Protein AF-A0A3M1ZNZ4-F1 (afdb_monomer_lite)

Structure (mmCIF, N/CA/C/O backbone):
data_AF-A0A3M1ZNZ4-F1
#
_entry.id   AF-A0A3M1ZNZ4-F1
#
loop_
_atom_site.group_PDB
_atom_site.id
_atom_site.type_symbol
_atom_site.label_atom_id
_atom_site.label_alt_id
_atom_site.label_comp_id
_atom_site.label_asym_id
_atom_site.label_entity_id
_atom_site.label_seq_id
_atom_site.pdbx_PDB_ins_code
_atom_site.Cartn_x
_atom_site.Cartn_y
_atom_site.Cartn_z
_atom_site.occupancy
_atom_site.B_iso_or_equiv
_atom_site.auth_seq_id
_atom_site.auth_comp_id
_atom_site.auth_asym_id
_atom_site.auth_atom_id
_atom_site.pdbx_PDB_model_num
ATOM 1 N N . MET A 1 1 ? 21.267 10.474 -3.748 1.00 43.75 1 MET A N 1
ATOM 2 C CA . MET A 1 1 ? 20.510 9.502 -2.929 1.00 43.75 1 MET A CA 1
ATOM 3 C C . MET A 1 1 ? 19.039 9.862 -3.047 1.00 43.75 1 MET A C 1
ATOM 5 O O . MET A 1 1 ? 18.705 10.995 -2.742 1.00 43.75 1 MET A O 1
ATOM 9 N N . SER A 1 2 ? 18.195 8.979 -3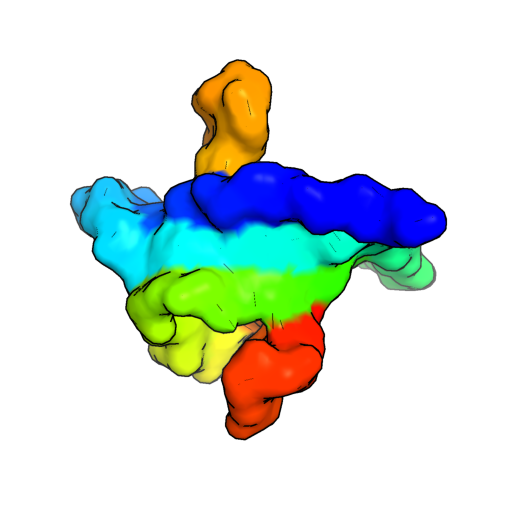.592 1.00 49.84 2 SER A N 1
ATOM 10 C CA . SER A 1 2 ? 16.749 9.242 -3.678 1.00 49.84 2 SER A CA 1
ATOM 11 C C . SER A 1 2 ? 16.187 9.221 -2.254 1.00 49.84 2 SER A C 1
ATOM 13 O O . SER A 1 2 ? 16.385 8.244 -1.533 1.00 49.84 2 SER A O 1
ATOM 15 N N . GLU A 1 3 ? 15.596 10.329 -1.817 1.00 54.66 3 GLU A N 1
ATOM 16 C CA . GLU A 1 3 ? 15.096 10.507 -0.456 1.00 54.66 3 GLU A CA 1
ATOM 17 C C . GLU A 1 3 ? 13.910 9.552 -0.241 1.00 54.66 3 GLU A C 1
ATOM 19 O O . GLU A 1 3 ? 12.831 9.731 -0.811 1.00 54.66 3 GLU A O 1
ATOM 24 N N . LYS A 1 4 ? 14.127 8.468 0.514 1.00 64.00 4 LYS A N 1
ATOM 25 C CA . LYS A 1 4 ? 13.052 7.537 0.873 1.00 64.00 4 LYS A CA 1
ATOM 26 C C . LYS A 1 4 ? 12.074 8.288 1.769 1.00 64.00 4 LYS A C 1
ATOM 28 O O . LYS A 1 4 ? 12.463 8.809 2.812 1.00 64.00 4 LYS A O 1
ATOM 33 N N . THR A 1 5 ? 10.804 8.343 1.370 1.00 75.88 5 THR A N 1
ATOM 34 C CA . THR A 1 5 ? 9.770 8.905 2.252 1.00 75.88 5 THR A CA 1
ATOM 35 C C . THR A 1 5 ? 9.702 8.110 3.558 1.00 75.88 5 THR A C 1
ATOM 37 O O . THR A 1 5 ? 9.926 6.895 3.538 1.00 75.88 5 THR A O 1
ATOM 40 N N . PRO A 1 6 ? 9.379 8.757 4.695 1.00 86.75 6 PRO A N 1
ATOM 41 C CA . PRO A 1 6 ? 9.141 8.035 5.940 1.00 86.75 6 PRO A CA 1
ATOM 42 C C . PRO A 1 6 ? 8.028 6.987 5.746 1.00 86.75 6 PRO A C 1
ATOM 44 O O . PRO A 1 6 ? 7.141 7.206 4.915 1.00 86.75 6 PRO A O 1
ATOM 47 N N . PRO A 1 7 ? 8.036 5.866 6.499 1.00 93.50 7 PRO A N 1
ATOM 48 C CA . PRO A 1 7 ? 7.031 4.818 6.353 1.00 93.50 7 PRO A CA 1
ATOM 49 C C . PRO A 1 7 ? 5.601 5.350 6.498 1.00 93.50 7 PRO A C 1
ATOM 51 O O . PRO A 1 7 ? 5.192 5.824 7.561 1.00 93.50 7 PRO A O 1
ATOM 54 N N . LEU A 1 8 ? 4.838 5.229 5.419 1.00 95.31 8 LEU A N 1
ATOM 55 C CA . LEU A 1 8 ? 3.456 5.658 5.294 1.00 95.31 8 LEU A CA 1
ATOM 56 C C . LEU A 1 8 ? 2.517 4.519 5.698 1.00 95.31 8 LEU A C 1
ATOM 58 O O . LEU A 1 8 ? 2.705 3.384 5.247 1.00 95.31 8 LEU A O 1
ATOM 62 N N . PRO A 1 9 ? 1.503 4.786 6.531 1.00 97.38 9 PRO A N 1
ATOM 63 C CA . PRO A 1 9 ? 0.523 3.778 6.883 1.00 97.38 9 PRO A CA 1
ATOM 64 C C . PRO A 1 9 ? -0.465 3.550 5.732 1.00 97.38 9 PRO A C 1
ATOM 66 O O . PRO A 1 9 ? -0.888 4.483 5.039 1.00 97.38 9 PRO A O 1
ATOM 69 N N . VAL A 1 10 ? -0.831 2.283 5.558 1.00 97.75 10 VAL A N 1
ATOM 70 C CA . VAL A 1 10 ? -1.806 1.805 4.579 1.00 97.75 10 VAL A CA 1
ATOM 71 C C . VAL A 1 10 ? -2.967 1.171 5.328 1.00 97.75 10 VAL A C 1
ATOM 73 O O . VAL A 1 10 ? -2.767 0.360 6.238 1.00 97.75 10 VAL A O 1
ATOM 76 N N . TYR A 1 11 ? -4.180 1.541 4.938 1.00 98.19 11 TYR A N 1
ATOM 77 C CA . TYR A 1 11 ? -5.412 1.124 5.587 1.00 98.19 11 TYR A CA 1
ATOM 78 C C . TYR A 1 11 ? -6.328 0.401 4.615 1.00 98.19 11 TYR A C 1
ATOM 80 O O . TYR A 1 11 ? -6.431 0.759 3.438 1.00 98.19 11 TYR A O 1
ATOM 88 N N . ASP A 1 12 ? -7.052 -0.572 5.149 1.00 97.88 12 ASP A N 1
ATOM 89 C CA . ASP A 1 12 ? -8.203 -1.134 4.466 1.00 97.88 12 ASP A CA 1
ATOM 90 C C . ASP A 1 12 ? -9.278 -0.052 4.274 1.00 97.88 12 ASP A C 1
ATOM 92 O O . ASP A 1 12 ? -9.604 0.708 5.194 1.00 97.88 12 ASP A O 1
ATOM 96 N N . LYS A 1 13 ? -9.839 0.022 3.064 1.00 95.44 13 LYS A N 1
ATOM 97 C CA . LYS A 1 13 ? -10.798 1.070 2.693 1.00 95.44 13 LYS A CA 1
ATOM 98 C C . LYS A 1 13 ? -12.103 0.976 3.489 1.00 95.44 13 LYS A C 1
ATOM 100 O O . LYS A 1 13 ? -12.718 2.009 3.754 1.00 95.44 13 LYS A O 1
ATOM 105 N N . GLN A 1 14 ? -12.547 -0.234 3.829 1.00 94.69 14 GLN A N 1
ATOM 106 C CA . GLN A 1 14 ? -13.866 -0.469 4.422 1.00 94.69 14 GLN A CA 1
ATOM 107 C C . GLN A 1 14 ? -13.824 -0.358 5.947 1.00 94.69 14 GLN A C 1
ATOM 109 O O . GLN A 1 14 ? -14.565 0.413 6.551 1.00 94.69 14 GLN A O 1
ATOM 114 N N . THR A 1 15 ? -12.919 -1.106 6.563 1.00 96.50 15 THR A N 1
ATOM 115 C CA . THR A 1 15 ? -12.771 -1.247 8.013 1.00 96.50 15 THR A CA 1
ATOM 116 C C . THR A 1 15 ? -11.927 -0.141 8.636 1.00 96.50 15 THR A C 1
ATOM 118 O O . THR A 1 15 ? -11.950 0.025 9.853 1.00 96.50 15 THR A O 1
ATOM 121 N N . ARG A 1 16 ? -11.161 0.610 7.827 1.00 94.06 16 ARG A N 1
ATOM 122 C CA . ARG A 1 16 ? -10.180 1.612 8.285 1.00 94.06 16 ARG A CA 1
ATOM 123 C C . ARG A 1 16 ? -9.110 1.040 9.221 1.00 94.06 16 ARG A C 1
ATOM 125 O O . ARG A 1 16 ? -8.428 1.794 9.914 1.00 94.06 16 ARG A O 1
ATOM 132 N N . LYS A 1 17 ? -8.934 -0.282 9.245 1.00 96.94 17 LYS A N 1
ATOM 133 C CA . LYS A 1 17 ? -7.856 -0.936 9.986 1.00 96.94 17 LYS A CA 1
ATOM 134 C C . LYS A 1 17 ? -6.539 -0.734 9.238 1.00 96.94 17 LYS A C 1
ATOM 136 O O . LYS A 1 17 ? -6.505 -0.822 8.014 1.00 96.94 17 LYS A O 1
ATOM 141 N N . MET A 1 18 ? -5.454 -0.473 9.966 1.00 97.56 18 MET A N 1
ATOM 142 C CA . MET A 1 18 ? -4.114 -0.457 9.374 1.00 97.56 18 MET A CA 1
ATOM 143 C C . MET A 1 18 ? -3.719 -1.883 8.977 1.00 97.56 18 MET A C 1
ATOM 145 O O . MET A 1 18 ? -3.836 -2.804 9.786 1.00 97.56 18 MET A O 1
ATOM 149 N N . ILE A 1 19 ? -3.260 -2.050 7.740 1.00 97.81 19 ILE A N 1
ATOM 150 C CA . ILE A 1 19 ? -2.948 -3.358 7.139 1.00 97.81 19 ILE A CA 1
ATOM 151 C C . ILE A 1 19 ? -1.481 -3.490 6.747 1.00 97.81 19 ILE A C 1
ATOM 153 O O . ILE A 1 19 ? -0.947 -4.594 6.751 1.00 97.81 19 ILE A O 1
ATOM 157 N N . ALA A 1 20 ? -0.822 -2.368 6.452 1.00 97.50 20 ALA A N 1
ATOM 158 C CA . ALA A 1 20 ? 0.587 -2.346 6.107 1.00 97.50 20 ALA A CA 1
ATOM 159 C C . ALA A 1 20 ? 1.224 -0.982 6.395 1.00 97.50 20 ALA A C 1
ATOM 161 O O . ALA A 1 20 ? 0.542 0.023 6.624 1.00 97.50 20 ALA A O 1
ATOM 162 N N . ARG A 1 21 ? 2.555 -0.946 6.344 1.00 97.00 21 ARG A N 1
ATOM 163 C CA . ARG A 1 21 ? 3.353 0.281 6.248 1.00 97.00 21 ARG A CA 1
ATOM 164 C C . ARG A 1 21 ? 4.277 0.157 5.049 1.00 97.00 21 ARG A C 1
ATOM 166 O O . ARG A 1 21 ? 4.914 -0.881 4.881 1.00 97.00 21 ARG A O 1
ATOM 173 N N . ILE A 1 22 ? 4.360 1.203 4.234 1.00 95.38 22 ILE A N 1
ATOM 174 C CA . ILE A 1 22 ? 5.190 1.216 3.024 1.00 95.38 22 ILE A CA 1
ATOM 175 C C . ILE A 1 22 ? 6.063 2.465 2.967 1.00 95.38 22 ILE A C 1
ATOM 177 O O . ILE A 1 22 ? 5.670 3.515 3.463 1.00 95.38 22 ILE A O 1
ATOM 181 N N . THR A 1 23 ? 7.222 2.392 2.325 1.00 93.81 23 THR A N 1
ATOM 182 C CA . THR A 1 23 ? 7.976 3.593 1.921 1.00 93.81 23 THR A CA 1
ATOM 183 C C . THR A 1 23 ? 7.817 3.795 0.425 1.00 93.81 23 THR A C 1
ATOM 185 O O . THR A 1 23 ? 7.913 2.830 -0.328 1.00 93.81 23 THR A O 1
ATOM 188 N N . LEU A 1 24 ? 7.550 5.026 -0.021 1.00 92.06 24 LEU A N 1
ATOM 189 C CA . LEU A 1 24 ? 7.518 5.329 -1.452 1.00 92.06 24 LEU A CA 1
ATOM 190 C C . LEU A 1 24 ? 8.905 5.746 -1.924 1.00 92.06 24 LEU A C 1
ATOM 192 O O . LEU A 1 24 ? 9.566 6.575 -1.285 1.00 92.06 24 LEU A O 1
ATOM 196 N N . ASN A 1 25 ? 9.289 5.227 -3.084 1.00 85.88 25 ASN A N 1
ATOM 197 C CA . ASN A 1 25 ? 10.489 5.652 -3.788 1.00 85.88 25 ASN A CA 1
ATOM 198 C C . ASN A 1 25 ? 10.175 6.831 -4.724 1.00 85.88 25 ASN A C 1
ATOM 200 O O . ASN A 1 25 ? 9.060 6.996 -5.233 1.00 85.88 25 ASN A O 1
ATOM 204 N N . GLY A 1 26 ? 11.172 7.696 -4.905 1.00 66.31 26 GLY A N 1
ATOM 205 C CA . GLY A 1 26 ? 11.007 9.046 -5.430 1.00 66.31 26 GLY A CA 1
ATOM 206 C C . GLY A 1 26 ? 10.941 9.168 -6.948 1.00 66.31 26 GLY A C 1
ATOM 207 O O . GLY A 1 26 ? 11.707 9.955 -7.476 1.00 66.31 26 GLY A O 1
ATOM 208 N N . TYR A 1 27 ? 10.037 8.468 -7.645 1.00 65.94 27 TYR A N 1
ATOM 209 C CA . TYR A 1 27 ? 9.669 8.820 -9.029 1.00 65.94 27 TYR A CA 1
ATOM 210 C C . TYR A 1 27 ? 8.198 8.490 -9.323 1.00 65.94 27 TYR A C 1
ATOM 212 O O . TYR A 1 27 ? 7.732 7.379 -9.078 1.00 65.94 27 TYR A O 1
ATOM 220 N N . ASN A 1 28 ? 7.461 9.469 -9.859 1.00 74.19 28 ASN A N 1
ATOM 221 C CA . ASN A 1 28 ? 6.163 9.228 -10.490 1.00 74.19 28 ASN A CA 1
ATOM 222 C C . ASN A 1 28 ? 6.411 8.595 -11.856 1.00 74.19 28 ASN A C 1
ATOM 224 O O . ASN A 1 28 ? 7.048 9.216 -12.704 1.00 74.19 28 ASN A O 1
ATOM 228 N N . ILE A 1 29 ? 5.863 7.409 -12.086 1.00 75.12 29 ILE A N 1
ATOM 229 C CA . ILE A 1 29 ? 5.801 6.809 -13.413 1.00 75.12 29 ILE A CA 1
ATOM 230 C C . ILE A 1 29 ? 4.488 7.298 -14.039 1.00 75.12 29 ILE A C 1
ATOM 232 O O . ILE A 1 29 ? 3.414 6.917 -13.553 1.00 75.12 29 ILE A O 1
ATOM 236 N N . PRO A 1 30 ? 4.525 8.186 -15.051 1.00 68.94 30 PRO A N 1
ATOM 237 C CA . PRO A 1 30 ? 3.314 8.582 -15.751 1.00 68.94 30 PRO A CA 1
ATOM 238 C C . PRO A 1 30 ? 2.716 7.348 -16.426 1.00 68.94 30 PRO A C 1
ATOM 240 O O . PRO A 1 30 ? 3.413 6.593 -17.103 1.00 68.94 30 PRO A O 1
ATOM 243 N N . SER A 1 31 ? 1.420 7.124 -16.227 1.00 63.53 31 SER A N 1
ATOM 244 C CA . SER A 1 31 ? 0.718 6.111 -17.001 1.00 63.53 31 SER A CA 1
ATOM 245 C C . SER A 1 31 ? 0.678 6.550 -18.466 1.00 63.53 31 SER A C 1
ATOM 247 O O . SER A 1 31 ? 0.124 7.599 -18.783 1.00 63.53 31 SER A O 1
ATOM 249 N N . GLY A 1 32 ? 1.224 5.731 -19.368 1.00 56.22 32 GLY A N 1
ATOM 250 C CA . GLY A 1 32 ? 1.117 5.942 -20.816 1.00 56.22 32 GLY A CA 1
ATOM 251 C C . GLY A 1 32 ? -0.283 5.676 -21.391 1.00 56.22 32 GLY A C 1
ATOM 252 O O . GLY A 1 32 ? -0.500 5.898 -22.577 1.00 56.22 32 GLY A O 1
ATOM 253 N N . ALA A 1 33 ? -1.232 5.198 -20.579 1.00 61.41 33 ALA A N 1
ATOM 254 C CA . ALA A 1 33 ? -2.605 4.913 -20.988 1.00 61.41 33 ALA A CA 1
ATOM 255 C C . ALA A 1 33 ? -3.580 5.966 -20.438 1.00 61.41 33 ALA A C 1
ATOM 257 O O . ALA A 1 33 ? -3.553 6.284 -19.244 1.00 61.41 33 ALA A O 1
ATOM 258 N N . ALA A 1 34 ? -4.471 6.464 -21.302 1.00 56.62 34 ALA A N 1
ATOM 259 C CA . ALA A 1 34 ? -5.553 7.363 -20.914 1.00 56.62 34 ALA A CA 1
ATOM 260 C C . ALA A 1 34 ? -6.429 6.715 -19.823 1.00 56.62 34 ALA A C 1
ATOM 262 O O . ALA A 1 34 ? -6.850 5.568 -19.957 1.00 56.62 34 ALA A O 1
ATOM 263 N N . GLY A 1 35 ? -6.687 7.450 -18.737 1.00 60.12 35 GLY A N 1
ATOM 264 C CA . GLY A 1 35 ? -7.560 7.008 -17.640 1.00 60.12 35 GLY A CA 1
ATOM 265 C C . GLY A 1 35 ? -6.885 6.232 -16.502 1.00 60.12 35 GLY A C 1
ATOM 266 O O . GLY A 1 35 ? -7.576 5.823 -15.574 1.00 60.12 35 GLY A O 1
ATOM 267 N N . ARG A 1 36 ? -5.561 6.046 -16.526 1.00 66.69 36 ARG A N 1
ATOM 268 C CA . ARG A 1 36 ? -4.801 5.465 -15.405 1.00 66.69 36 ARG A CA 1
ATOM 269 C C . ARG A 1 36 ? -4.007 6.544 -14.673 1.00 66.69 36 ARG A C 1
ATOM 271 O O . ARG A 1 36 ? -3.425 7.425 -15.309 1.00 66.69 36 ARG A O 1
ATOM 278 N N . GLY A 1 37 ? -4.003 6.497 -13.344 1.00 72.94 37 GLY A N 1
ATOM 279 C CA . GLY A 1 37 ? -3.285 7.483 -12.542 1.00 72.94 37 GLY A CA 1
ATOM 280 C C . GLY A 1 37 ? -1.781 7.219 -12.480 1.00 72.94 37 GLY A C 1
ATOM 281 O O . GLY A 1 37 ? -1.261 6.248 -13.027 1.00 72.94 37 GLY A O 1
ATOM 282 N N . ALA A 1 38 ? -1.051 8.130 -11.836 1.00 86.38 38 ALA A N 1
ATOM 283 C CA . ALA A 1 38 ? 0.394 7.987 -11.675 1.00 86.38 38 ALA A CA 1
ATOM 284 C C . ALA A 1 38 ? 0.722 6.717 -10.876 1.00 86.38 38 ALA A C 1
ATOM 286 O O . ALA A 1 38 ? 0.036 6.405 -9.902 1.00 86.38 38 ALA A O 1
ATOM 287 N N . MET A 1 39 ? 1.790 6.013 -11.251 1.00 90.25 39 MET A N 1
ATOM 288 C CA . MET A 1 39 ? 2.314 4.886 -10.478 1.00 90.25 39 MET A CA 1
ATOM 289 C C . MET A 1 39 ? 3.554 5.299 -9.683 1.00 90.25 39 MET A C 1
ATOM 291 O O . MET A 1 39 ? 4.291 6.203 -10.083 1.00 90.25 39 MET A O 1
ATOM 295 N N . ARG A 1 40 ? 3.797 4.632 -8.555 1.00 91.06 40 ARG A N 1
ATOM 296 C CA . ARG A 1 40 ? 5.030 4.766 -7.766 1.00 91.06 40 ARG A CA 1
ATOM 297 C C . ARG A 1 40 ? 5.488 3.411 -7.273 1.00 91.06 40 ARG A C 1
ATOM 299 O O . ARG A 1 40 ? 4.660 2.575 -6.914 1.00 91.06 40 ARG A O 1
ATOM 306 N N . SER A 1 41 ? 6.80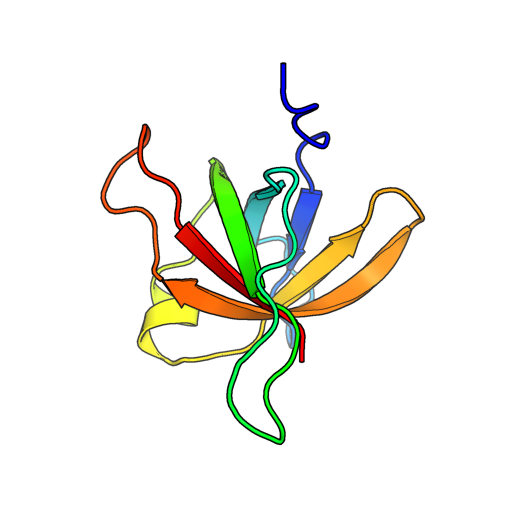0 3.225 -7.200 1.00 92.12 41 SER A N 1
ATOM 307 C CA . SER A 1 41 ? 7.355 2.071 -6.509 1.00 92.12 41 SER A CA 1
ATOM 308 C C . SER A 1 41 ? 7.350 2.266 -4.998 1.00 92.12 41 SER A C 1
ATOM 310 O O . SER A 1 41 ? 7.414 3.393 -4.491 1.00 92.12 41 SER A O 1
ATOM 312 N N . PHE A 1 42 ? 7.248 1.154 -4.279 1.00 93.50 42 PHE A N 1
ATOM 313 C CA . PHE A 1 42 ? 7.258 1.138 -2.824 1.00 93.50 42 PHE A CA 1
ATOM 314 C C . PHE A 1 42 ? 8.029 -0.061 -2.278 1.00 93.50 42 PHE A C 1
ATOM 316 O O . PHE A 1 42 ? 8.119 -1.087 -2.947 1.00 93.50 42 PHE A O 1
ATOM 323 N N . HIS A 1 43 ? 8.518 0.047 -1.045 1.00 94.00 43 HIS A N 1
ATOM 324 C CA . HIS A 1 43 ? 8.946 -1.111 -0.255 1.00 94.00 43 HIS A CA 1
ATOM 325 C C . HIS A 1 43 ? 7.951 -1.375 0.866 1.00 94.00 43 HIS A C 1
ATOM 327 O O . HIS A 1 43 ? 7.481 -0.431 1.515 1.00 94.00 43 HIS A O 1
ATOM 333 N N . LEU A 1 44 ? 7.639 -2.649 1.094 1.00 94.56 44 LEU A N 1
ATOM 334 C CA . LEU A 1 44 ? 6.816 -3.082 2.214 1.00 94.56 44 LEU A CA 1
ATOM 335 C C . LEU A 1 44 ? 7.679 -3.103 3.479 1.00 94.56 44 LEU A C 1
ATOM 337 O O . LEU A 1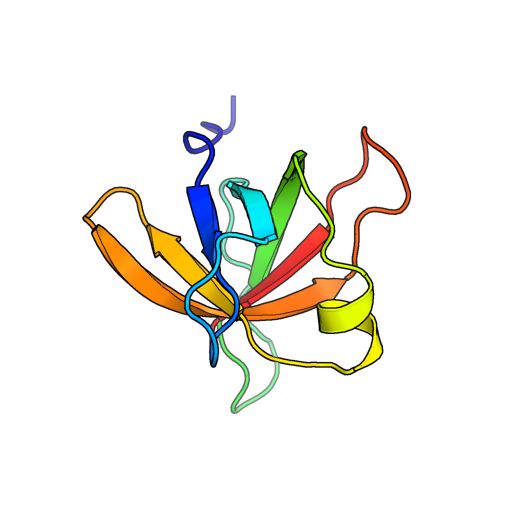 44 ? 8.680 -3.800 3.538 1.00 94.56 44 LEU A O 1
ATOM 341 N N . VAL A 1 45 ? 7.309 -2.299 4.474 1.00 94.81 45 VAL A N 1
ATOM 342 C CA . VAL A 1 45 ? 8.032 -2.203 5.754 1.00 94.81 45 VAL A CA 1
ATOM 343 C C . VAL A 1 45 ? 7.445 -3.163 6.781 1.00 94.81 45 VAL A C 1
ATOM 345 O O . VAL A 1 45 ? 8.167 -3.723 7.595 1.00 94.81 45 VAL A O 1
ATOM 348 N N . ALA A 1 46 ? 6.120 -3.298 6.791 1.00 95.25 46 ALA A N 1
ATOM 349 C CA . ALA A 1 46 ? 5.404 -4.174 7.707 1.00 95.25 46 ALA A CA 1
ATOM 350 C C . ALA A 1 46 ? 4.004 -4.480 7.170 1.00 95.25 46 ALA A C 1
ATOM 352 O O . ALA A 1 46 ? 3.429 -3.664 6.443 1.00 95.25 46 ALA A O 1
ATOM 353 N N . GLY A 1 47 ? 3.430 -5.591 7.627 1.00 95.62 47 GLY A N 1
ATOM 354 C CA . GLY A 1 47 ? 2.079 -6.025 7.278 1.00 95.62 47 GLY A CA 1
ATOM 355 C C . GLY A 1 47 ? 2.030 -6.834 5.987 1.00 95.62 47 GLY A C 1
ATOM 356 O O . GLY A 1 47 ? 3.047 -7.357 5.544 1.00 95.62 47 GLY A O 1
ATOM 357 N N . ASP A 1 48 ? 0.838 -6.944 5.408 1.00 95.19 48 ASP A N 1
ATOM 358 C CA . ASP A 1 48 ? 0.594 -7.764 4.223 1.00 95.19 48 ASP A CA 1
ATOM 359 C C . ASP A 1 48 ? -0.390 -7.069 3.273 1.00 95.19 48 ASP A C 1
ATOM 361 O O . ASP A 1 48 ? -1.407 -6.502 3.684 1.00 95.19 48 ASP A O 1
ATOM 365 N N . LEU A 1 49 ? -0.059 -7.110 1.985 1.00 96.81 49 LEU A N 1
ATOM 366 C CA . LEU A 1 49 ? -0.844 -6.544 0.893 1.00 96.81 49 LEU A CA 1
ATOM 367 C C . LEU A 1 49 ? -1.310 -7.606 -0.113 1.00 96.81 49 LEU A C 1
ATOM 369 O O . LEU A 1 49 ? -1.966 -7.245 -1.093 1.00 96.81 49 LEU A O 1
ATOM 373 N N . TRP A 1 50 ? -1.013 -8.891 0.115 1.00 95.94 50 TRP A N 1
ATOM 374 C CA . TRP A 1 50 ? -1.274 -9.983 -0.823 1.00 95.94 50 TRP A CA 1
ATOM 375 C C . TRP A 1 50 ? -2.730 -10.037 -1.257 1.00 95.94 50 TRP A C 1
ATOM 377 O O . TRP A 1 50 ? -3.011 -9.981 -2.449 1.00 95.94 50 TRP A O 1
ATOM 387 N N . ASN A 1 51 ? -3.667 -10.056 -0.307 1.00 96.75 51 ASN A N 1
ATOM 388 C CA . ASN A 1 51 ? -5.094 -10.110 -0.628 1.00 96.75 51 ASN A CA 1
ATOM 389 C C . ASN A 1 51 ? -5.553 -8.883 -1.434 1.00 96.75 51 ASN A C 1
ATOM 391 O O . ASN A 1 51 ? -6.336 -9.015 -2.371 1.00 96.75 51 ASN A O 1
ATOM 395 N N . TYR A 1 52 ? -5.028 -7.697 -1.126 1.00 97.06 52 TYR A N 1
ATOM 396 C CA . TYR A 1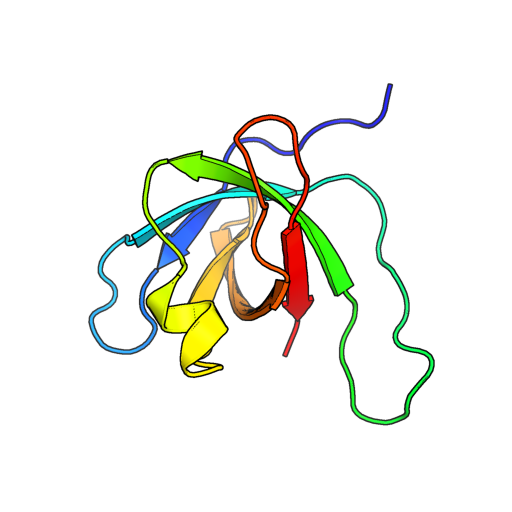 52 ? -5.396 -6.460 -1.819 1.00 97.06 52 TYR A CA 1
ATOM 397 C C . TYR A 1 52 ? -4.868 -6.430 -3.253 1.00 97.06 52 TYR A C 1
ATOM 399 O O . TYR A 1 52 ? -5.578 -6.013 -4.166 1.00 97.06 52 TYR A O 1
ATOM 407 N N . TRP A 1 53 ? -3.651 -6.926 -3.469 1.00 97.12 53 TRP A N 1
ATOM 408 C CA . TRP A 1 53 ? -3.098 -7.127 -4.804 1.00 97.12 53 TRP A CA 1
ATOM 409 C C . TRP A 1 53 ? -3.851 -8.226 -5.570 1.00 97.12 53 TRP A C 1
ATOM 411 O O . TRP A 1 53 ? -4.301 -7.993 -6.692 1.00 97.12 53 TRP A O 1
ATOM 421 N N . HIS A 1 54 ? -4.057 -9.391 -4.954 1.00 96.88 54 HIS A N 1
ATOM 422 C CA . HIS A 1 54 ? -4.683 -10.558 -5.575 1.00 96.88 54 HIS A CA 1
ATOM 423 C C . HIS A 1 54 ? -6.116 -10.269 -6.039 1.00 96.88 54 HIS A C 1
ATOM 425 O O . HIS A 1 54 ? -6.471 -10.557 -7.180 1.00 96.88 54 HIS A O 1
ATOM 431 N N . TYR A 1 55 ? -6.920 -9.621 -5.192 1.00 96.69 55 TYR A N 1
ATOM 432 C CA . TYR A 1 55 ? -8.302 -9.253 -5.511 1.00 96.69 55 TYR A CA 1
ATOM 433 C C . TYR A 1 55 ? -8.438 -7.861 -6.143 1.00 96.69 55 TYR A C 1
ATOM 435 O O . TYR A 1 55 ? -9.558 -7.381 -6.322 1.00 96.69 55 TYR A O 1
ATOM 443 N N . GLN A 1 56 ? -7.322 -7.194 -6.467 1.00 94.38 56 GLN A N 1
ATOM 444 C CA . GLN A 1 56 ? -7.296 -5.841 -7.042 1.00 94.38 56 GLN A CA 1
ATOM 445 C C . GLN A 1 56 ? -8.114 -4.822 -6.224 1.00 94.38 56 GLN A C 1
ATOM 447 O O . GLN A 1 56 ? -8.706 -3.884 -6.767 1.00 94.38 56 GLN A O 1
ATOM 452 N N . GLN A 1 57 ? -8.148 -5.004 -4.902 1.00 96.06 57 GLN A N 1
ATOM 453 C CA . GLN A 1 57 ? -8.901 -4.159 -3.987 1.00 96.06 57 GLN A CA 1
ATOM 454 C C . GLN A 1 57 ? -8.113 -2.882 -3.672 1.00 96.06 57 GLN A C 1
ATOM 456 O O . GLN A 1 57 ? -6.932 -2.948 -3.319 1.00 96.06 57 GLN A O 1
ATOM 461 N N . PRO A 1 58 ? -8.745 -1.701 -3.777 1.00 96.75 58 PRO A N 1
ATOM 462 C CA . PRO A 1 58 ? -8.077 -0.456 -3.454 1.00 96.75 58 PRO A CA 1
ATOM 463 C C . PRO A 1 58 ? -7.895 -0.301 -1.942 1.00 96.75 58 PRO A C 1
ATOM 465 O O . PRO A 1 58 ? -8.777 -0.638 -1.150 1.00 96.75 58 PRO A O 1
ATOM 468 N N . VAL A 1 59 ? -6.774 0.299 -1.562 1.00 97.88 59 VAL A N 1
ATOM 469 C CA . VAL A 1 59 ? -6.396 0.614 -0.181 1.00 97.88 59 VAL A CA 1
ATOM 470 C C . VAL A 1 59 ? -6.242 2.122 -0.012 1.00 97.88 59 VAL A C 1
ATOM 472 O O . VAL A 1 59 ? -6.131 2.873 -0.986 1.00 97.88 59 VAL A O 1
ATOM 475 N N . VAL A 1 60 ? -6.251 2.585 1.233 1.00 98.00 60 VAL A N 1
ATOM 476 C CA . VAL A 1 60 ? -6.063 3.998 1.565 1.00 98.00 60 VAL A CA 1
ATOM 477 C C . VAL A 1 60 ? -4.634 4.219 2.039 1.00 98.00 60 VAL A C 1
ATOM 479 O O . VAL A 1 60 ? -4.204 3.641 3.033 1.00 98.00 60 VAL A O 1
ATOM 482 N N . LEU A 1 61 ? -3.908 5.083 1.339 1.00 96.50 61 LEU A N 1
ATOM 483 C CA . LEU A 1 61 ? -2.571 5.532 1.702 1.00 96.50 61 LEU A CA 1
ATOM 484 C C . LEU A 1 61 ? -2.643 6.897 2.391 1.00 96.50 61 LEU A C 1
ATOM 486 O O . LEU A 1 61 ? -3.207 7.841 1.829 1.00 96.50 61 LEU A O 1
ATOM 490 N N . THR A 1 62 ? -2.022 7.030 3.560 1.00 95.75 62 THR A N 1
ATOM 491 C CA . THR A 1 62 ? -1.874 8.331 4.231 1.00 95.75 62 THR A CA 1
ATOM 492 C C . THR A 1 62 ? -0.530 8.951 3.880 1.00 95.75 62 THR A C 1
ATOM 494 O O . THR A 1 62 ? 0.523 8.396 4.187 1.00 95.75 62 THR A O 1
ATOM 497 N N . LEU A 1 63 ? -0.555 10.114 3.237 1.00 90.44 63 LEU A N 1
ATOM 498 C CA . LEU A 1 63 ? 0.644 10.868 2.879 1.00 90.44 63 LEU A CA 1
ATOM 499 C C . LEU A 1 63 ? 1.204 11.644 4.088 1.00 90.44 63 LEU A C 1
ATOM 501 O O . LEU A 1 63 ? 0.453 11.937 5.020 1.00 90.44 63 LEU A O 1
ATOM 505 N N . PRO A 1 64 ? 2.486 12.069 4.065 1.00 87.19 64 PRO A N 1
ATOM 506 C CA . PRO A 1 64 ? 3.096 12.826 5.168 1.00 87.19 64 PRO A CA 1
ATOM 507 C C . PRO A 1 64 ? 2.356 14.114 5.553 1.00 87.19 64 PRO A C 1
ATOM 509 O O . PRO A 1 64 ? 2.422 14.551 6.693 1.00 87.19 64 PRO A O 1
ATOM 512 N N . ASN A 1 65 ? 1.627 14.717 4.611 1.00 87.62 65 ASN A N 1
ATOM 513 C CA . ASN A 1 65 ? 0.816 15.916 4.838 1.00 87.62 65 ASN A CA 1
ATOM 514 C C . ASN A 1 65 ? -0.580 15.619 5.426 1.00 87.62 65 ASN A C 1
ATOM 516 O O . ASN A 1 65 ? -1.452 16.484 5.385 1.00 87.62 65 ASN A O 1
ATOM 520 N N . GLY A 1 66 ? -0.827 14.391 5.890 1.00 88.94 66 GLY A N 1
ATOM 521 C CA . GLY A 1 66 ? -2.105 13.955 6.458 1.00 88.94 66 GLY A CA 1
ATOM 522 C C . GLY A 1 66 ? -3.212 13.697 5.432 1.00 88.94 66 GLY A C 1
ATOM 523 O O . GLY A 1 66 ? -4.311 13.302 5.815 1.00 88.94 66 GLY A O 1
ATOM 524 N N . LYS A 1 67 ? -2.960 13.894 4.129 1.00 91.50 67 LYS A N 1
ATOM 525 C CA . LYS A 1 67 ? -3.956 13.605 3.090 1.00 91.50 67 LYS A CA 1
ATOM 526 C C . LYS A 1 67 ? -4.067 12.106 2.845 1.00 91.50 67 LYS A C 1
ATOM 528 O O . LYS A 1 67 ? -3.060 11.409 2.727 1.00 91.50 67 LYS A O 1
ATOM 533 N N . TYR A 1 68 ? -5.297 11.646 2.653 1.00 94.38 68 TYR A N 1
ATOM 534 C CA . TYR A 1 68 ? -5.587 10.290 2.208 1.00 94.38 68 TYR A CA 1
ATOM 535 C C . TYR A 1 68 ? -5.628 10.217 0.685 1.00 94.38 68 TYR A C 1
ATOM 537 O O . TYR A 1 68 ? -6.175 11.099 0.017 1.00 94.38 68 TYR A O 1
ATOM 545 N N . ARG A 1 69 ? -5.061 9.150 0.130 1.00 93.81 69 ARG A N 1
ATOM 546 C CA . ARG A 1 69 ? -5.153 8.814 -1.290 1.00 93.81 69 ARG A CA 1
ATOM 547 C C . ARG A 1 69 ? -5.639 7.390 -1.441 1.00 93.81 69 ARG A C 1
ATOM 549 O O . ARG A 1 69 ? -5.162 6.497 -0.749 1.00 93.81 69 ARG A O 1
ATOM 556 N N . LEU A 1 70 ? -6.574 7.192 -2.361 1.00 95.50 70 LEU A N 1
ATOM 557 C CA . LEU A 1 70 ? -6.955 5.856 -2.774 1.00 95.50 70 LEU A CA 1
ATOM 558 C C . LEU A 1 70 ? -5.905 5.343 -3.758 1.00 95.50 70 LEU A C 1
ATOM 560 O O . LEU A 1 70 ? -5.544 6.044 -4.706 1.00 95.50 70 LEU A O 1
ATOM 564 N N . VAL A 1 71 ? -5.390 4.149 -3.502 1.00 95.12 71 VAL A N 1
ATOM 565 C CA . VAL A 1 71 ? -4.384 3.515 -4.352 1.00 95.12 71 VAL A CA 1
ATOM 566 C C . VAL A 1 71 ? -4.732 2.051 -4.566 1.00 95.12 71 VAL A C 1
ATOM 568 O O . VAL A 1 71 ? -5.465 1.450 -3.781 1.00 95.12 71 VAL A O 1
ATOM 571 N N . ARG A 1 72 ? -4.182 1.462 -5.619 1.00 95.38 72 ARG A N 1
ATOM 572 C CA . ARG A 1 72 ? -4.229 0.024 -5.879 1.00 95.38 72 ARG A CA 1
ATOM 573 C C . ARG A 1 72 ? -2.815 -0.533 -5.886 1.00 95.38 72 ARG A C 1
ATOM 575 O O . ARG A 1 72 ? -1.910 0.112 -6.406 1.00 95.38 72 ARG A O 1
ATOM 582 N N . VAL A 1 73 ? -2.625 -1.734 -5.345 1.00 95.69 73 VAL A N 1
ATOM 583 C CA . VAL A 1 73 ? -1.356 -2.460 -5.479 1.00 95.69 73 VAL A CA 1
ATOM 584 C C . VAL A 1 73 ? -1.320 -3.081 -6.873 1.00 95.69 73 VAL A C 1
ATOM 586 O O . VAL A 1 73 ? -2.084 -3.995 -7.171 1.00 95.69 73 VAL A O 1
ATOM 589 N N . ALA A 1 74 ? -0.471 -2.545 -7.744 1.00 93.44 74 ALA A N 1
ATOM 590 C CA . ALA A 1 74 ? -0.306 -3.011 -9.119 1.00 93.44 74 ALA A CA 1
ATOM 591 C C . ALA A 1 74 ? 0.668 -4.197 -9.202 1.00 93.44 74 ALA A C 1
ATOM 593 O O . ALA A 1 74 ? 0.458 -5.116 -9.989 1.00 93.44 74 ALA A O 1
ATOM 594 N N . ALA A 1 75 ? 1.700 -4.199 -8.355 1.00 94.31 75 ALA A N 1
ATOM 595 C CA . ALA A 1 75 ? 2.635 -5.308 -8.199 1.00 94.31 75 ALA A CA 1
ATOM 596 C C . ALA A 1 75 ? 3.074 -5.414 -6.735 1.00 94.31 75 ALA A C 1
ATOM 598 O O . ALA A 1 75 ? 3.392 -4.397 -6.114 1.00 94.31 75 ALA A O 1
ATOM 599 N N . ILE A 1 76 ? 3.087 -6.629 -6.189 1.00 94.38 76 ILE A N 1
ATOM 600 C CA . ILE A 1 76 ? 3.591 -6.893 -4.840 1.00 94.38 76 ILE A CA 1
ATOM 601 C C . ILE A 1 76 ? 5.103 -7.184 -4.893 1.00 94.38 76 ILE A C 1
ATOM 603 O O . ILE A 1 76 ? 5.551 -7.781 -5.874 1.00 94.38 76 ILE A O 1
ATOM 607 N N . PRO A 1 77 ? 5.905 -6.757 -3.897 1.00 91.62 77 PRO A N 1
ATOM 608 C CA . PRO A 1 77 ? 7.298 -7.186 -3.797 1.00 91.62 77 PRO A CA 1
ATOM 609 C C . PRO A 1 77 ? 7.386 -8.715 -3.717 1.00 91.62 77 PRO A C 1
ATOM 611 O O . PRO A 1 77 ? 6.597 -9.332 -3.003 1.00 91.62 77 PRO A O 1
ATOM 614 N N . ALA A 1 78 ? 8.332 -9.316 -4.440 1.00 88.56 78 ALA A N 1
ATOM 615 C CA . ALA A 1 78 ? 8.567 -10.762 -4.388 1.00 88.56 78 ALA A CA 1
ATOM 616 C C . ALA A 1 78 ? 9.296 -11.195 -3.102 1.00 88.56 78 ALA A C 1
ATOM 618 O O . ALA A 1 78 ? 9.111 -12.315 -2.634 1.00 88.56 78 ALA A O 1
ATOM 619 N N . ASP A 1 79 ? 10.097 -10.293 -2.536 1.00 87.69 79 ASP A N 1
ATOM 620 C CA . ASP A 1 79 ? 10.893 -10.466 -1.322 1.00 87.69 79 ASP A CA 1
ATOM 621 C C . ASP A 1 79 ? 11.103 -9.108 -0.617 1.00 87.69 79 ASP A C 1
ATOM 623 O O . ASP A 1 79 ? 10.593 -8.074 -1.063 1.00 87.69 79 ASP A O 1
ATOM 627 N N . GLU A 1 80 ? 11.828 -9.116 0.506 1.00 78.38 80 GLU A N 1
ATOM 628 C CA . GLU A 1 80 ? 12.061 -7.938 1.357 1.00 78.38 80 GLU A CA 1
ATOM 629 C C . GLU A 1 80 ? 12.938 -6.858 0.698 1.00 78.38 80 GLU A C 1
ATOM 631 O O . GLU A 1 80 ? 12.846 -5.680 1.058 1.00 78.38 80 GLU A O 1
ATOM 636 N N . GLU A 1 81 ? 13.768 -7.227 -0.280 1.00 82.88 81 GLU A N 1
ATOM 637 C CA . GLU A 1 81 ? 14.654 -6.293 -0.988 1.00 82.88 81 GLU A CA 1
ATOM 638 C C . GLU A 1 81 ? 13.988 -5.699 -2.237 1.00 82.88 81 GLU A C 1
ATOM 640 O O . GLU A 1 81 ? 14.337 -4.605 -2.700 1.00 82.88 81 GLU A O 1
ATOM 645 N N . SER A 1 82 ? 12.979 -6.391 -2.757 1.00 87.19 82 SER A N 1
ATOM 646 C CA . SER A 1 82 ? 12.232 -6.004 -3.940 1.00 87.19 82 SER A CA 1
ATOM 647 C C . SER A 1 82 ? 11.309 -4.808 -3.698 1.00 87.19 82 SER A C 1
ATOM 649 O O . SER A 1 82 ? 10.811 -4.541 -2.601 1.00 87.19 82 SER A O 1
ATOM 651 N N . ALA A 1 83 ? 11.046 -4.069 -4.775 1.00 92.06 83 ALA A N 1
ATOM 652 C CA . ALA A 1 83 ? 10.049 -3.010 -4.788 1.00 92.06 83 ALA A CA 1
ATOM 653 C C . ALA A 1 83 ? 8.746 -3.507 -5.426 1.00 92.06 83 ALA A C 1
ATOM 655 O O . ALA A 1 83 ? 8.755 -4.176 -6.458 1.00 92.06 83 ALA A O 1
ATOM 656 N N . GLY A 1 84 ? 7.622 -3.126 -4.830 1.00 93.75 84 GLY A N 1
ATOM 657 C CA . GLY A 1 84 ? 6.301 -3.249 -5.430 1.00 93.75 84 GLY A CA 1
ATOM 658 C C . GLY A 1 84 ? 5.930 -1.988 -6.207 1.00 93.75 84 GLY A C 1
ATOM 659 O O . GLY A 1 84 ? 6.675 -1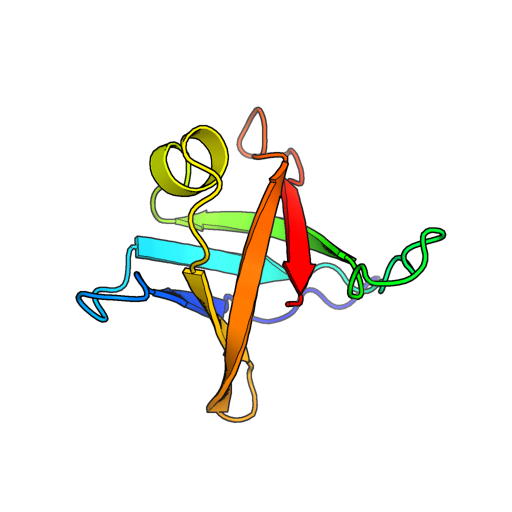.004 -6.229 1.00 93.75 84 GLY A O 1
ATOM 660 N N . LEU A 1 85 ? 4.742 -1.991 -6.808 1.00 93.69 85 LEU A N 1
ATOM 661 C CA . LEU A 1 85 ? 4.149 -0.840 -7.485 1.00 93.69 85 LEU A CA 1
ATOM 662 C C . LEU A 1 85 ? 2.755 -0.553 -6.932 1.00 93.69 85 LEU A C 1
ATOM 664 O O . LEU A 1 85 ? 1.928 -1.458 -6.811 1.00 93.69 85 LEU A O 1
ATOM 668 N N . ILE A 1 86 ? 2.480 0.720 -6.661 1.00 94.00 86 ILE A N 1
ATOM 669 C CA . ILE A 1 86 ? 1.128 1.228 -6.434 1.00 94.00 86 ILE A CA 1
ATOM 670 C C . ILE A 1 86 ? 0.709 2.162 -7.563 1.00 94.00 86 ILE A C 1
ATOM 672 O O . ILE A 1 86 ? 1.523 2.903 -8.114 1.00 94.00 86 ILE A O 1
ATOM 676 N N . GLU A 1 87 ? -0.580 2.160 -7.861 1.00 92.88 87 GLU A N 1
ATOM 677 C CA . GLU A 1 87 ? -1.244 3.088 -8.768 1.00 92.88 87 GLU A CA 1
ATOM 678 C C . GLU A 1 87 ? -2.158 4.005 -7.958 1.00 92.88 87 GLU A C 1
ATOM 680 O O . GLU A 1 87 ? -2.938 3.535 -7.129 1.00 92.88 87 GLU A O 1
ATOM 685 N N . PHE A 1 88 ? -2.064 5.311 -8.187 1.00 90.75 88 PHE A N 1
ATOM 686 C CA . PHE A 1 88 ? -2.979 6.282 -7.597 1.00 90.75 88 PHE A CA 1
ATOM 687 C C . PHE A 1 88 ? -4.275 6.318 -8.406 1.00 90.75 88 PHE A C 1
ATOM 689 O O . PHE A 1 88 ? -4.219 6.468 -9.623 1.00 90.75 88 PHE A O 1
ATOM 696 N N . LEU A 1 89 ? -5.416 6.188 -7.729 1.00 89.88 89 LEU A N 1
ATOM 697 C CA . LEU A 1 89 ? -6.748 6.234 -8.341 1.00 89.88 89 LEU A CA 1
ATOM 698 C C 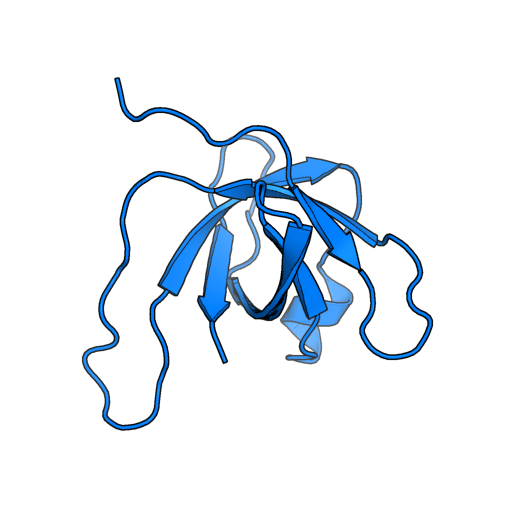. LEU A 1 89 ? -7.344 7.648 -8.304 1.00 89.88 89 LEU A C 1
ATOM 700 O O . LEU A 1 89 ? -6.901 8.467 -7.454 1.00 89.88 89 LEU A O 1
#

Secondary structure (DSSP, 8-state):
---PPPPEEEEETTT--EEEEEEE-S--B--SSTT---EEEEEEEEE--HHHHHTT--EEEEPTTS-EEEEEEEE--SSSSS-EEEEE-

Radius of gyration: 12.17 Å; chains: 1; bounding box: 34×27×31 Å

Foldseek 3Di:
DFDWADWWWKAAPPPRDTAFTKIWTPDWDCPPDPPWATKTKIATPDGDCVVQQVVQPWIWIQDPVRDIWIKTFPADAPDRVGITMITTD

pLDDT: mean 87.8, std 12.99, range [43.75, 98.19]

Sequence (89 aa):
MSEKTPPLPVYDKQTRKMIARITLNGYNIPSGAAGRGAMRSFHLVAGDLWNYWHYQQPVVLTLPNGKYRLVRVAAIPADEESAGLIEFL